Protein AF-A0A8J7WBC4-F1 (afdb_monomer_lite)

Secondary structure (DSSP, 8-state):
-HHHHHHHTTTT-BHHHHHHH-SS---HHHHHHHHHHHHHTTSEEE-TTSBEEE---HHHHHHHHT-GGG---

Structure (mmCIF, N/CA/C/O backbone):
data_AF-A0A8J7WBC4-F1
#
_entry.id   AF-A0A8J7WBC4-F1
#
loop_
_atom_site.group_PDB
_atom_site.id
_atom_site.type_symbol
_atom_site.label_atom_id
_atom_site.label_alt_id
_atom_site.label_comp_id
_atom_site.label_asym_id
_atom_site.label_entity_id
_atom_site.label_seq_id
_atom_site.pdbx_PDB_ins_code
_atom_site.Cartn_x
_atom_site.Cartn_y
_atom_site.Cartn_z
_atom_site.occupancy
_atom_site.B_iso_or_equiv
_atom_site.auth_seq_id
_atom_site.auth_comp_id
_atom_site.auth_asym_id
_atom_site.auth_atom_id
_atom_site.pdbx_PDB_model_num
ATOM 1 N N . MET A 1 1 ? 6.138 5.759 5.990 1.00 87.25 1 MET A N 1
ATOM 2 C CA . MET A 1 1 ? 4.810 6.317 5.590 1.00 87.25 1 MET A CA 1
ATOM 3 C C . MET A 1 1 ? 3.847 5.172 5.242 1.00 87.25 1 MET A C 1
ATOM 5 O O . MET A 1 1 ? 4.261 4.029 5.339 1.00 87.25 1 MET A O 1
ATOM 9 N N . VAL A 1 2 ? 2.574 5.427 4.884 1.00 94.81 2 VAL A N 1
ATOM 10 C CA . VAL A 1 2 ? 1.590 4.353 4.561 1.00 94.81 2 VAL A CA 1
ATOM 11 C C . VAL A 1 2 ? 2.125 3.381 3.506 1.00 94.81 2 VAL A C 1
ATOM 13 O O . VAL A 1 2 ? 1.912 2.186 3.638 1.00 94.81 2 VAL A O 1
ATOM 16 N N . GLU A 1 3 ? 2.833 3.894 2.495 1.00 95.50 3 GLU A N 1
ATOM 17 C CA . GLU A 1 3 ? 3.437 3.094 1.422 1.00 95.50 3 GLU A CA 1
ATOM 18 C C . GLU A 1 3 ? 4.403 2.027 1.966 1.00 95.50 3 GLU A C 1
ATOM 20 O O . GLU A 1 3 ? 4.168 0.841 1.766 1.00 95.50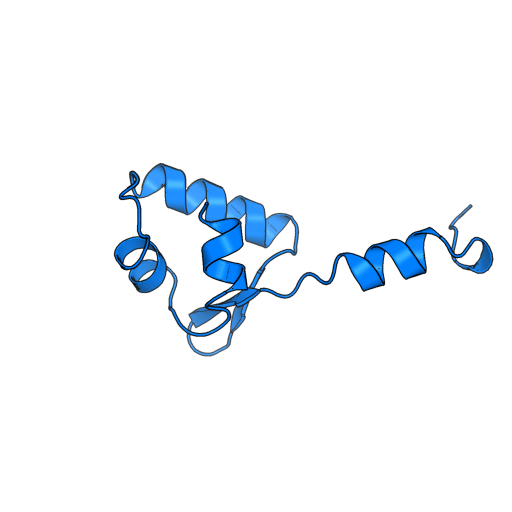 3 GLU A O 1
ATOM 25 N N . GLU A 1 4 ? 5.414 2.442 2.734 1.00 96.00 4 GLU A N 1
ATOM 26 C CA . GLU A 1 4 ? 6.380 1.542 3.391 1.00 96.00 4 GLU A CA 1
ATOM 27 C C . GLU A 1 4 ? 5.678 0.528 4.302 1.00 96.00 4 GLU A C 1
ATOM 29 O O . GLU A 1 4 ? 5.968 -0.661 4.250 1.00 96.00 4 GLU A O 1
ATOM 34 N N . PHE A 1 5 ? 4.686 0.979 5.079 1.00 97.19 5 PHE A N 1
ATOM 35 C CA . PHE A 1 5 ? 3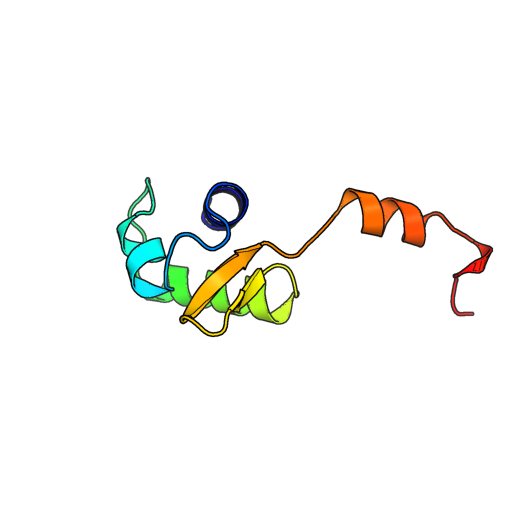.949 0.094 5.980 1.00 97.19 5 PHE A CA 1
ATOM 36 C C . PHE A 1 5 ? 3.177 -0.993 5.216 1.00 97.19 5 PHE A C 1
ATOM 38 O O . PHE A 1 5 ? 3.147 -2.144 5.636 1.00 97.19 5 PHE A O 1
ATOM 45 N N . VAL A 1 6 ? 2.556 -0.654 4.081 1.00 97.56 6 VAL A N 1
ATOM 46 C CA . VAL A 1 6 ? 1.880 -1.642 3.222 1.00 97.56 6 VAL A CA 1
ATOM 47 C C . VAL A 1 6 ? 2.887 -2.597 2.579 1.00 97.56 6 VAL A C 1
ATOM 49 O O . VAL A 1 6 ? 2.579 -3.773 2.406 1.00 97.56 6 VAL A O 1
ATOM 52 N N . GLN A 1 7 ? 4.072 -2.107 2.214 1.00 97.12 7 GLN A N 1
ATOM 53 C CA . GLN A 1 7 ? 5.127 -2.928 1.629 1.00 97.12 7 GLN A CA 1
ATOM 54 C C . GLN A 1 7 ? 5.657 -3.971 2.625 1.00 97.12 7 GLN A C 1
ATOM 56 O O . GLN A 1 7 ? 5.815 -5.133 2.254 1.00 97.12 7 GLN A O 1
ATOM 61 N N . GLU A 1 8 ? 5.884 -3.574 3.878 1.00 97.75 8 GLU A N 1
ATOM 62 C CA . GLU A 1 8 ? 6.356 -4.455 4.956 1.00 97.75 8 GLU A CA 1
ATOM 63 C C . GLU A 1 8 ? 5.284 -5.455 5.414 1.00 97.75 8 GLU A C 1
ATOM 65 O O . GLU A 1 8 ? 5.604 -6.612 5.671 1.00 97.75 8 GLU A O 1
ATOM 70 N N . HIS A 1 9 ? 4.016 -5.032 5.455 1.00 97.69 9 HIS A N 1
ATOM 71 C CA . HIS A 1 9 ? 2.880 -5.820 5.955 1.00 97.69 9 HIS A CA 1
ATOM 72 C C . HIS A 1 9 ? 1.916 -6.264 4.841 1.00 97.69 9 HIS A C 1
ATOM 74 O O . HIS A 1 9 ? 0.687 -6.273 5.003 1.00 97.69 9 HIS A O 1
ATOM 80 N N . SER A 1 10 ? 2.465 -6.582 3.668 1.00 97.69 10 SER A N 1
ATOM 81 C CA . SER A 1 10 ? 1.686 -6.917 2.474 1.00 97.69 10 SER A CA 1
ATOM 82 C C . SER A 1 10 ? 0.766 -8.119 2.718 1.00 97.69 10 SER A C 1
ATOM 84 O O . SER A 1 10 ? 1.216 -9.210 3.059 1.00 97.69 10 SER A O 1
ATOM 86 N N . GLY A 1 11 ? -0.541 -7.925 2.530 1.00 97.69 11 GLY A N 1
ATOM 87 C CA . GLY A 1 11 ? -1.556 -8.968 2.694 1.00 97.69 11 GLY A CA 1
ATOM 88 C C . GLY A 1 11 ? -1.974 -9.249 4.141 1.00 97.69 11 GLY A C 1
ATOM 89 O O . GLY A 1 11 ? -2.880 -10.051 4.357 1.00 97.69 11 GLY A O 1
ATOM 90 N N . GLU A 1 12 ? -1.391 -8.572 5.134 1.00 98.25 12 GLU A N 1
ATOM 91 C CA . GLU A 1 12 ? -1.692 -8.827 6.551 1.00 98.25 12 GLU A CA 1
ATOM 92 C C . GLU A 1 12 ? -2.994 -8.168 7.019 1.00 98.25 12 GLU A C 1
ATOM 94 O O . GLU A 1 12 ? -3.680 -8.672 7.912 1.00 98.25 12 GLU A O 1
ATOM 99 N N . TYR A 1 13 ? -3.354 -7.026 6.427 1.00 98.06 13 TYR A N 1
ATOM 100 C CA . TYR A 1 13 ? -4.429 -6.186 6.941 1.00 98.06 13 TYR A CA 1
ATOM 101 C C . TYR A 1 13 ? -5.480 -5.841 5.894 1.00 98.06 13 TYR A C 1
ATOM 103 O O . TYR A 1 13 ? -5.187 -5.373 4.794 1.00 98.06 13 TYR A O 1
ATOM 111 N N . ARG A 1 14 ? -6.747 -5.899 6.314 1.00 97.50 14 ARG A N 1
ATOM 112 C CA . ARG A 1 14 ? -7.846 -5.204 5.630 1.00 97.50 14 ARG A CA 1
ATOM 113 C C . ARG A 1 14 ? -7.697 -3.689 5.752 1.00 97.50 14 ARG A C 1
ATOM 115 O O . ARG A 1 14 ? -7.205 -3.190 6.762 1.00 97.50 14 ARG A O 1
ATOM 122 N N . ARG A 1 15 ? -8.256 -2.932 4.799 1.00 94.75 15 ARG A N 1
ATOM 123 C CA . ARG A 1 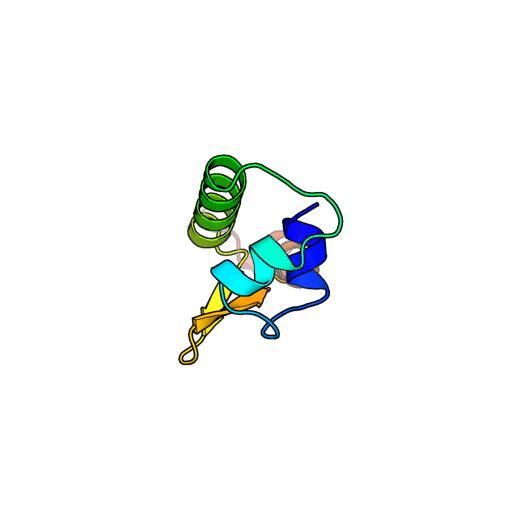15 ? -8.155 -1.453 4.728 1.00 94.75 15 ARG A CA 1
ATOM 124 C C . ARG A 1 15 ? -8.357 -0.713 6.059 1.00 94.75 15 ARG A C 1
ATOM 126 O O . ARG A 1 15 ? -7.597 0.197 6.362 1.00 94.75 15 ARG A O 1
ATOM 133 N N . ARG A 1 16 ? -9.376 -1.052 6.856 1.00 95.38 16 ARG A N 1
ATOM 134 C CA . ARG A 1 16 ? -9.616 -0.367 8.144 1.00 95.38 16 ARG A CA 1
ATOM 135 C C . ARG A 1 16 ? -8.630 -0.804 9.232 1.00 95.38 16 ARG A C 1
ATOM 137 O O . ARG A 1 16 ? -8.217 0.035 10.023 1.00 95.38 16 ARG A O 1
ATOM 144 N N . ALA A 1 17 ? -8.264 -2.085 9.259 1.00 97.25 17 ALA A N 1
ATOM 145 C CA . ALA A 1 17 ? -7.281 -2.604 10.206 1.00 97.25 17 ALA A CA 1
ATOM 146 C C . ALA A 1 17 ? -5.908 -1.971 9.955 1.00 97.25 17 ALA A C 1
ATOM 148 O O . ALA A 1 17 ? -5.292 -1.496 10.898 1.00 97.25 17 ALA A O 1
ATOM 149 N N . LEU A 1 18 ? -5.508 -1.841 8.686 1.00 97.31 18 LEU A N 1
ATOM 150 C CA . LEU A 1 18 ? -4.252 -1.203 8.300 1.00 97.31 18 LEU A CA 1
ATOM 151 C C . LEU A 1 18 ? -4.163 0.233 8.830 1.00 97.31 18 LEU A C 1
ATOM 153 O O . LEU A 1 18 ? -3.190 0.572 9.490 1.00 97.31 18 LEU A O 1
ATOM 157 N N . TRP A 1 19 ? -5.208 1.048 8.631 1.00 97.19 19 TRP A N 1
ATOM 158 C CA . TRP A 1 19 ? -5.269 2.413 9.177 1.00 97.19 19 TRP A CA 1
ATOM 159 C C . TRP A 1 19 ? -5.094 2.452 10.700 1.00 97.19 19 TRP A C 1
ATOM 161 O O . TRP A 1 19 ? -4.359 3.290 11.224 1.00 97.19 19 TRP A O 1
ATOM 171 N N . SER A 1 20 ? -5.754 1.539 11.415 1.00 96.06 20 SER A N 1
ATOM 172 C CA . SER A 1 20 ? -5.640 1.445 12.870 1.00 96.06 20 SER A CA 1
ATOM 173 C C . SER A 1 20 ? -4.252 0.987 13.330 1.00 96.06 20 SER A C 1
ATOM 175 O O . SER A 1 20 ? -3.833 1.398 14.412 1.00 96.06 20 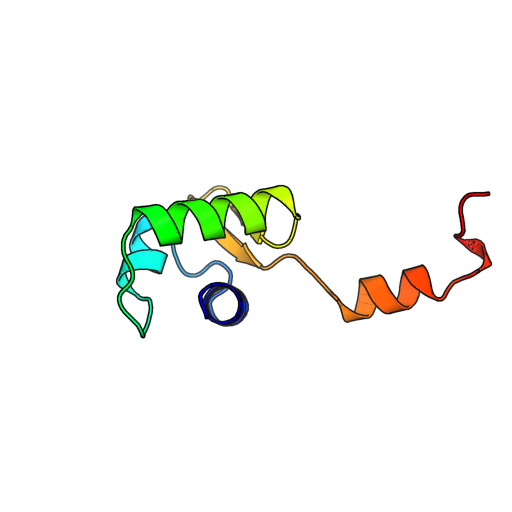SER A O 1
ATOM 177 N N . SER A 1 21 ? -3.545 0.192 12.526 1.00 96.31 21 SER A N 1
ATOM 178 C CA . SER A 1 21 ? -2.208 -0.337 12.824 1.00 96.31 21 SER A CA 1
ATOM 179 C C . SER A 1 21 ? -1.062 0.613 12.463 1.00 96.31 21 SER A C 1
ATOM 181 O O . SER A 1 21 ? 0.073 0.347 12.849 1.00 96.31 21 SER A O 1
ATOM 183 N N . LEU A 1 22 ? -1.327 1.722 11.760 1.00 95.69 22 LEU A N 1
ATOM 184 C CA . LEU A 1 22 ? -0.280 2.676 11.386 1.00 95.69 22 LEU A CA 1
ATOM 185 C C . LEU A 1 22 ? 0.465 3.210 12.631 1.00 95.69 22 LEU A C 1
ATOM 187 O O . LEU A 1 22 ? -0.200 3.664 13.572 1.00 95.69 22 LEU A O 1
ATOM 191 N N . PRO A 1 23 ? 1.817 3.245 12.621 1.00 90.50 23 PRO A N 1
ATOM 192 C CA . PRO A 1 23 ? 2.619 3.743 13.744 1.00 90.50 23 PRO A CA 1
ATOM 193 C C . PRO A 1 23 ? 2.312 5.202 14.094 1.00 90.50 23 PRO A C 1
ATOM 195 O O . PRO A 1 23 ? 2.261 5.583 15.261 1.00 90.50 23 PRO A O 1
ATOM 198 N N . LEU A 1 24 ? 2.067 6.018 13.065 1.00 89.88 24 LEU A N 1
ATOM 199 C CA . LEU A 1 24 ? 1.648 7.406 13.200 1.00 89.88 24 LEU A CA 1
ATOM 200 C C . LEU A 1 24 ? 0.165 7.518 12.865 1.00 89.88 24 LEU A C 1
ATOM 202 O O . LEU A 1 24 ? -0.268 7.195 11.755 1.00 89.88 24 LEU A O 1
ATOM 206 N N . LYS A 1 25 ? -0.617 8.010 13.827 1.00 88.94 25 LYS A N 1
ATOM 207 C CA . LYS A 1 25 ? -2.044 8.245 1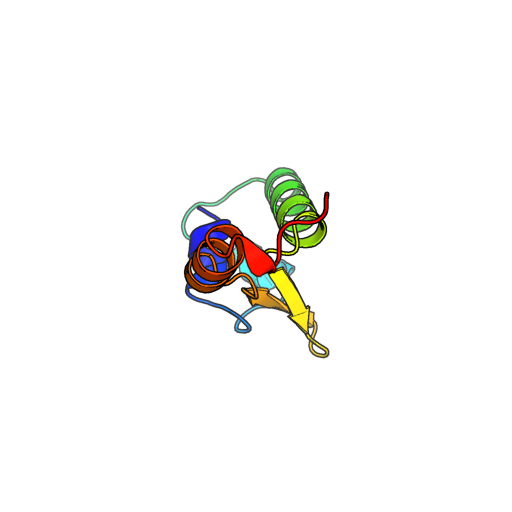3.623 1.00 88.94 25 LYS A CA 1
ATOM 208 C C . LYS A 1 25 ? -2.243 9.389 12.637 1.00 88.94 25 LYS A C 1
ATOM 210 O O . LYS A 1 25 ? -1.741 10.491 12.830 1.00 88.94 25 LYS A O 1
ATOM 215 N N . MET A 1 26 ? -3.024 9.118 11.597 1.00 93.06 26 MET A N 1
ATOM 216 C CA . MET A 1 26 ? -3.451 10.105 10.611 1.00 93.06 26 MET A CA 1
ATOM 217 C C . MET A 1 26 ? -4.968 10.138 10.501 1.00 93.06 26 MET A C 1
ATOM 219 O O . MET A 1 26 ? -5.653 9.149 10.786 1.00 93.06 26 MET A O 1
ATOM 223 N N . MET A 1 27 ? -5.494 11.271 10.040 1.00 96.06 27 MET A N 1
ATOM 224 C CA . MET A 1 27 ? -6.913 11.397 9.730 1.00 96.06 27 MET A CA 1
ATOM 225 C C . MET A 1 27 ? -7.327 10.358 8.688 1.00 96.06 27 MET A C 1
ATOM 227 O O . MET A 1 27 ? -6.633 10.130 7.695 1.00 96.06 27 MET A O 1
ATOM 231 N N . TYR A 1 28 ? -8.496 9.755 8.895 1.00 96.00 28 TYR A N 1
ATOM 232 C CA . TYR A 1 28 ? -8.991 8.690 8.027 1.00 96.00 28 TYR A CA 1
ATOM 233 C C . TYR A 1 28 ? -9.166 9.135 6.566 1.00 96.00 28 TYR A C 1
ATOM 235 O O . TYR A 1 28 ? -8.915 8.355 5.653 1.00 96.00 28 TYR A O 1
ATOM 243 N N . GLN A 1 29 ? -9.541 10.396 6.331 1.00 96.56 29 GLN A N 1
ATOM 244 C CA . GLN A 1 29 ? -9.705 10.930 4.972 1.00 96.56 29 GLN A CA 1
ATOM 245 C C . GLN A 1 29 ? -8.375 10.994 4.215 1.00 96.56 29 GLN A C 1
ATOM 247 O O . GLN A 1 29 ? -8.303 10.585 3.060 1.00 96.56 29 GLN A O 1
ATOM 252 N N . THR A 1 30 ? -7.303 11.424 4.885 1.00 96.31 30 THR A N 1
ATOM 253 C CA . THR A 1 30 ? -5.950 11.425 4.314 1.00 96.31 30 THR A CA 1
ATOM 254 C C . THR A 1 30 ? -5.494 10.005 4.001 1.00 96.31 30 THR A C 1
ATOM 256 O O . THR A 1 30 ? -4.996 9.745 2.912 1.00 96.31 30 THR A O 1
ATOM 259 N N . TYR A 1 31 ? -5.731 9.067 4.921 1.00 96.88 31 TYR A N 1
ATOM 260 C CA . TYR A 1 31 ? -5.458 7.652 4.682 1.00 96.88 31 TYR A CA 1
ATOM 261 C C . TYR A 1 31 ? -6.199 7.116 3.447 1.00 96.88 31 TYR A C 1
ATOM 263 O O . TYR A 1 31 ? -5.594 6.447 2.611 1.00 96.88 31 TYR A O 1
ATOM 271 N N . LYS A 1 32 ? -7.492 7.436 3.304 1.00 97.31 32 LYS A N 1
ATOM 272 C CA . LYS A 1 32 ? -8.308 7.007 2.160 1.00 97.31 32 LYS A CA 1
ATOM 273 C C . LYS A 1 32 ? -7.738 7.523 0.838 1.00 97.31 32 LYS A C 1
ATOM 275 O O . LYS A 1 32 ? -7.583 6.722 -0.076 1.00 97.31 32 LYS A O 1
ATOM 280 N N . ALA A 1 33 ? -7.357 8.801 0.782 1.00 97.88 33 ALA A N 1
ATOM 281 C CA . ALA A 1 33 ? -6.739 9.399 -0.400 1.00 97.88 33 ALA A CA 1
ATOM 282 C C . ALA A 1 33 ? -5.414 8.712 -0.775 1.00 97.88 33 ALA A C 1
ATOM 284 O O . ALA A 1 33 ? -5.163 8.452 -1.948 1.00 97.88 33 ALA A O 1
ATOM 285 N N . VAL A 1 34 ? -4.586 8.356 0.215 1.00 97.12 34 VAL A N 1
ATOM 286 C CA . VAL A 1 34 ? -3.338 7.616 -0.034 1.00 97.12 34 VAL A CA 1
ATOM 287 C C . VAL A 1 34 ? -3.618 6.211 -0.572 1.00 97.12 34 VAL A C 1
ATOM 289 O O . VAL A 1 34 ? -2.988 5.797 -1.538 1.00 97.12 34 VAL A O 1
ATOM 292 N N . ILE A 1 35 ? -4.573 5.479 0.009 1.00 97.56 35 ILE A N 1
ATOM 293 C CA . ILE A 1 35 ? -4.949 4.143 -0.481 1.00 97.56 35 ILE A CA 1
ATOM 294 C C . ILE A 1 35 ? -5.517 4.200 -1.902 1.00 97.56 35 ILE A C 1
ATOM 296 O O . ILE A 1 35 ? -5.169 3.349 -2.715 1.00 97.56 35 ILE A O 1
ATOM 300 N N . GLU A 1 36 ? -6.366 5.181 -2.213 1.00 98.31 36 GLU A N 1
ATOM 301 C CA . GLU A 1 36 ? -6.900 5.373 -3.569 1.00 98.31 36 GLU A CA 1
ATOM 302 C C . GLU A 1 36 ? -5.775 5.651 -4.568 1.00 98.31 36 GLU A C 1
ATOM 304 O O . GLU A 1 36 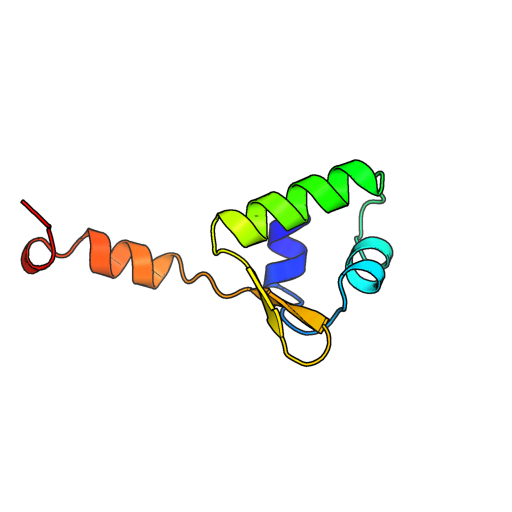? -5.672 4.943 -5.565 1.00 98.31 36 GLU A O 1
ATOM 309 N N . TYR A 1 37 ? -4.851 6.557 -4.243 1.00 98.12 37 TYR A N 1
ATOM 310 C CA . TYR A 1 37 ? -3.678 6.814 -5.078 1.00 98.12 37 TYR A CA 1
ATOM 311 C C . TYR A 1 37 ? -2.820 5.557 -5.314 1.00 98.12 37 TYR A C 1
ATOM 313 O O . TYR A 1 37 ? -2.380 5.292 -6.435 1.00 98.12 37 TYR A O 1
ATOM 321 N N . LEU A 1 38 ? -2.570 4.758 -4.274 1.00 97.88 38 LEU A N 1
ATOM 322 C CA . LEU A 1 38 ? -1.773 3.534 -4.400 1.00 97.88 38 LEU A CA 1
ATOM 323 C C . LEU A 1 38 ? -2.480 2.462 -5.249 1.00 97.88 38 LEU A C 1
ATOM 325 O O . LEU A 1 38 ? -1.807 1.718 -5.962 1.00 97.88 38 LEU A O 1
ATOM 329 N N . LEU A 1 39 ? -3.813 2.382 -5.190 1.00 98.12 39 LEU A N 1
ATOM 330 C CA . LEU A 1 39 ? -4.604 1.494 -6.048 1.00 98.12 39 LEU A CA 1
ATOM 331 C C . LEU A 1 39 ? -4.565 1.958 -7.506 1.00 98.12 39 LEU A C 1
ATOM 333 O O . LEU A 1 39 ? -4.280 1.162 -8.396 1.00 98.12 39 LEU A O 1
ATOM 337 N N . GLU A 1 40 ? -4.814 3.245 -7.750 1.00 98.25 40 GLU A N 1
ATOM 338 C CA . GLU A 1 40 ? -4.840 3.831 -9.095 1.00 98.25 40 GLU A CA 1
ATOM 339 C C . GLU A 1 40 ? -3.474 3.772 -9.783 1.00 98.25 40 GLU A C 1
ATOM 341 O O . GLU A 1 40 ? -3.388 3.510 -10.981 1.00 98.25 40 GLU A O 1
ATOM 346 N N . SER A 1 41 ? -2.391 3.952 -9.024 1.00 97.31 41 SER A N 1
ATOM 347 C CA . SER A 1 41 ? -1.020 3.807 -9.529 1.00 97.31 41 SER A CA 1
ATOM 348 C C . SER A 1 41 ? -0.578 2.351 -9.721 1.00 97.31 41 SER A C 1
ATOM 350 O O . SER A 1 41 ? 0.542 2.114 -10.172 1.00 97.31 41 SER A O 1
ATOM 352 N N . GLY A 1 42 ? -1.419 1.370 -9.375 1.00 97.25 42 GLY A N 1
ATOM 353 C CA . GLY A 1 42 ? -1.095 -0.053 -9.482 1.00 97.25 42 GLY A CA 1
ATOM 354 C C . GLY A 1 42 ? -0.011 -0.514 -8.506 1.00 97.25 42 GLY A C 1
ATOM 355 O O . GLY A 1 42 ? 0.590 -1.568 -8.711 1.00 97.25 42 GLY A O 1
ATOM 356 N N . LYS A 1 43 ? 0.261 0.263 -7.448 1.00 97.81 43 LYS A N 1
ATOM 357 C CA . LYS A 1 43 ? 1.243 -0.104 -6.421 1.00 97.81 43 LYS A CA 1
ATOM 358 C C . LYS A 1 43 ? 0.734 -1.191 -5.484 1.00 97.81 43 LYS A C 1
ATOM 360 O O . LYS A 1 43 ? 1.501 -2.047 -5.036 1.00 97.81 43 LYS A O 1
ATOM 365 N N . ILE A 1 44 ? -0.566 -1.154 -5.203 1.00 98.44 44 ILE A N 1
ATOM 366 C CA . ILE A 1 44 ? -1.247 -2.103 -4.324 1.00 98.44 44 ILE A CA 1
ATOM 367 C C . ILE A 1 44 ? -2.461 -2.715 -5.024 1.00 98.44 44 ILE A C 1
ATOM 369 O O . ILE A 1 44 ? -3.031 -2.128 -5.941 1.00 98.44 44 ILE A O 1
ATOM 373 N N . ALA A 1 45 ? -2.894 -3.872 -4.537 1.00 98.31 45 ALA A N 1
ATOM 374 C CA . ALA A 1 45 ? -4.162 -4.502 -4.884 1.00 98.31 45 ALA A CA 1
ATOM 375 C C . ALA A 1 45 ? -4.905 -4.941 -3.617 1.00 98.31 45 ALA A C 1
ATOM 377 O O . ALA A 1 45 ? -4.329 -4.997 -2.529 1.00 98.31 45 ALA A O 1
ATOM 378 N N . ILE A 1 46 ? -6.196 -5.248 -3.760 1.00 98.06 46 ILE A N 1
ATOM 379 C CA . ILE A 1 46 ? -7.003 -5.843 -2.693 1.00 98.06 46 ILE A CA 1
ATOM 380 C C . ILE A 1 46 ? -7.243 -7.311 -3.035 1.00 98.06 46 ILE A C 1
ATOM 382 O O . ILE A 1 46 ? -7.760 -7.608 -4.112 1.00 98.06 46 ILE A O 1
ATOM 386 N N . ASP A 1 47 ? -6.864 -8.219 -2.137 1.00 97.19 47 ASP A N 1
ATOM 387 C CA . ASP A 1 47 ? -7.093 -9.651 -2.332 1.00 97.19 47 ASP A CA 1
ATOM 388 C C . ASP A 1 47 ? -8.576 -10.038 -2.144 1.00 97.19 47 ASP A C 1
ATOM 390 O O . ASP A 1 47 ? -9.423 -9.235 -1.740 1.00 97.19 47 ASP A O 1
ATOM 394 N N . ALA A 1 48 ? -8.898 -11.310 -2.397 1.00 97.38 48 ALA A N 1
ATOM 395 C CA . ALA A 1 48 ? -10.254 -11.838 -2.228 1.00 97.38 48 ALA A CA 1
ATOM 396 C C . ALA A 1 48 ? -10.783 -11.749 -0.779 1.00 97.38 48 ALA A C 1
ATOM 398 O O . ALA A 1 48 ? -11.994 -11.733 -0.562 1.00 97.38 48 ALA A O 1
ATOM 399 N N . ASN A 1 49 ? -9.895 -11.664 0.215 1.00 96.50 49 ASN A N 1
ATOM 400 C CA . ASN A 1 49 ? -10.232 -11.547 1.634 1.00 96.50 49 ASN A CA 1
ATOM 401 C C . ASN A 1 49 ? -10.358 -10.085 2.101 1.00 96.50 49 ASN A C 1
ATOM 403 O O . ASN A 1 49 ? -10.721 -9.835 3.261 1.00 96.50 49 ASN A O 1
ATOM 407 N N . GLY A 1 50 ? -10.092 -9.124 1.213 1.00 96.00 50 GLY A N 1
ATOM 408 C CA . GLY A 1 50 ? -10.126 -7.691 1.476 1.00 96.00 50 GLY A CA 1
ATOM 409 C C . GLY A 1 50 ? -8.826 -7.116 2.044 1.00 96.00 50 GLY A C 1
ATOM 410 O O . GLY A 1 50 ? -8.849 -5.971 2.517 1.00 96.00 50 GLY A O 1
ATOM 411 N N . ASN A 1 51 ? -7.733 -7.882 2.043 1.00 98.19 51 ASN A N 1
ATOM 412 C CA . ASN A 1 51 ? -6.426 -7.449 2.522 1.00 98.19 51 ASN A CA 1
ATOM 413 C C . ASN A 1 51 ? -5.711 -6.595 1.477 1.00 98.19 51 ASN A C 1
ATOM 415 O O . ASN A 1 51 ? -5.871 -6.795 0.275 1.00 98.19 51 ASN A O 1
ATOM 419 N N . VAL A 1 52 ? -4.935 -5.626 1.953 1.00 98.31 52 VAL A N 1
ATOM 420 C CA . VAL A 1 52 ? -4.145 -4.728 1.115 1.00 98.31 52 VAL A CA 1
ATOM 421 C C . VAL A 1 52 ? -2.792 -5.372 0.832 1.00 98.31 52 VAL A C 1
ATOM 423 O O . VAL A 1 52 ? -2.026 -5.612 1.761 1.00 98.31 52 VAL A O 1
ATOM 426 N N . CYS A 1 53 ? -2.492 -5.624 -0.440 1.00 98.50 53 CYS A N 1
ATOM 427 C CA . CYS A 1 53 ? -1.268 -6.287 -0.882 1.00 98.50 53 CYS A CA 1
ATOM 428 C C . CYS A 1 53 ? -0.411 -5.334 -1.712 1.00 98.50 53 CYS A C 1
ATOM 430 O O . CYS A 1 53 ? -0.900 -4.743 -2.674 1.00 98.50 53 CYS A O 1
ATOM 432 N N . TRP A 1 54 ? 0.872 -5.225 -1.384 1.00 98.38 54 TRP A N 1
ATOM 433 C CA . TRP A 1 54 ? 1.875 -4.598 -2.236 1.00 98.38 54 TRP A CA 1
ATOM 434 C C . TRP A 1 54 ? 2.175 -5.490 -3.443 1.00 98.38 54 TRP A C 1
ATOM 436 O O . TRP A 1 54 ? 2.495 -6.666 -3.273 1.00 98.38 54 TRP A O 1
ATOM 446 N N . ILE A 1 55 ? 2.072 -4.940 -4.654 1.00 97.81 55 ILE A N 1
ATOM 447 C CA . ILE A 1 55 ? 2.254 -5.698 -5.907 1.00 97.81 55 ILE A CA 1
ATOM 448 C C . ILE A 1 55 ? 3.284 -5.074 -6.855 1.00 97.81 55 ILE A C 1
ATOM 450 O O . ILE A 1 55 ? 3.543 -5.614 -7.929 1.00 97.81 55 ILE A O 1
ATOM 454 N N . PHE A 1 56 ? 3.875 -3.941 -6.478 1.00 97.50 56 PHE A N 1
ATOM 455 C CA . PHE A 1 56 ? 4.802 -3.217 -7.338 1.00 97.50 56 PHE A CA 1
ATOM 456 C C . PHE A 1 56 ? 6.255 -3.631 -7.121 1.00 97.50 56 PHE A C 1
ATOM 458 O O . PHE A 1 56 ? 6.798 -3.532 -6.023 1.00 97.50 56 PHE A O 1
ATOM 465 N N . ASP A 1 57 ? 6.891 -4.057 -8.209 1.00 96.00 57 ASP A N 1
ATOM 466 C CA . ASP A 1 57 ? 8.291 -4.477 -8.257 1.00 96.00 57 ASP A CA 1
ATOM 467 C C . ASP A 1 57 ? 9.117 -3.417 -9.017 1.00 96.00 57 ASP A C 1
ATOM 469 O O . ASP A 1 57 ? 9.193 -3.451 -10.253 1.00 96.00 57 ASP A O 1
ATOM 473 N N . PRO A 1 58 ? 9.711 -2.433 -8.312 1.00 94.06 58 PRO A N 1
ATOM 474 C CA . PRO A 1 58 ? 10.439 -1.344 -8.955 1.00 94.06 58 PRO A CA 1
ATOM 475 C C . PRO A 1 58 ? 11.700 -1.824 -9.682 1.00 94.06 58 PRO A C 1
ATOM 477 O O . PRO A 1 58 ? 12.089 -1.216 -10.680 1.00 94.06 58 PRO A O 1
ATOM 480 N N . ASP A 1 59 ? 12.338 -2.902 -9.220 1.00 96.38 59 ASP A N 1
ATOM 481 C CA . ASP A 1 59 ? 13.536 -3.456 -9.855 1.00 96.38 59 ASP A CA 1
ATOM 482 C C . ASP A 1 59 ? 13.206 -4.080 -11.205 1.00 96.38 59 ASP A C 1
ATOM 484 O O . ASP A 1 59 ? 13.868 -3.801 -12.209 1.00 96.38 59 ASP A O 1
ATOM 488 N N . ARG A 1 60 ? 12.124 -4.855 -11.265 1.00 95.38 60 ARG A N 1
ATOM 489 C CA . ARG A 1 60 ? 11.639 -5.441 -12.515 1.00 95.38 60 ARG A CA 1
ATOM 490 C C . ARG A 1 60 ? 11.158 -4.381 -13.500 1.00 95.38 60 ARG A C 1
ATOM 492 O O . ARG A 1 60 ? 11.433 -4.489 -14.694 1.00 95.38 60 ARG A O 1
ATOM 499 N N . VAL A 1 61 ? 10.493 -3.333 -13.018 1.00 94.38 61 VAL A N 1
ATOM 500 C CA . VAL A 1 61 ? 10.098 -2.191 -13.857 1.00 94.38 61 VAL A CA 1
ATOM 501 C C . VAL A 1 61 ? 11.327 -1.508 -14.453 1.00 94.38 61 VAL A C 1
ATOM 503 O O . VAL A 1 61 ? 11.387 -1.320 -15.668 1.00 94.38 61 VAL A O 1
ATOM 506 N N . ARG A 1 62 ? 12.346 -1.207 -13.636 1.00 95.81 62 ARG A N 1
ATOM 507 C CA . ARG A 1 62 ? 13.620 -0.648 -14.120 1.00 95.81 62 ARG A CA 1
ATOM 508 C C . ARG A 1 62 ? 14.280 -1.549 -15.161 1.00 95.81 62 ARG A C 1
ATOM 510 O O . ARG A 1 62 ? 14.726 -1.051 -16.192 1.00 95.81 62 ARG A O 1
ATOM 517 N N . HIS A 1 63 ? 14.300 -2.859 -14.916 1.00 95.69 63 HIS A N 1
ATOM 518 C CA . HIS A 1 63 ? 14.858 -3.838 -15.843 1.00 95.69 63 HIS A CA 1
ATOM 519 C C . HIS A 1 63 ? 14.181 -3.781 -17.220 1.00 95.69 63 HIS A C 1
ATOM 521 O O . HIS A 1 63 ? 14.872 -3.718 -18.234 1.00 95.69 63 HIS A O 1
ATOM 527 N N . TYR A 1 64 ? 12.845 -3.753 -17.276 1.00 94.38 64 TYR A N 1
ATOM 528 C CA . TYR A 1 64 ? 12.126 -3.704 -18.553 1.00 94.38 64 TYR A CA 1
ATOM 529 C C . TYR A 1 64 ? 12.176 -2.332 -19.234 1.00 94.38 64 TYR A C 1
ATOM 531 O O . TYR A 1 64 ? 12.228 -2.281 -20.457 1.00 94.38 64 TYR A O 1
ATOM 539 N N . ILE A 1 65 ? 12.224 -1.227 -18.484 1.00 94.00 65 ILE A N 1
ATOM 540 C CA . ILE A 1 65 ? 12.401 0.119 -19.061 1.00 94.00 65 ILE A CA 1
ATOM 541 C C . ILE A 1 65 ? 13.766 0.257 -19.750 1.00 94.00 65 ILE A C 1
ATOM 543 O O . ILE A 1 65 ? 13.871 0.922 -20.781 1.00 94.00 65 ILE A O 1
ATOM 547 N N . ALA A 1 66 ? 14.810 -0.369 -19.199 1.00 94.69 66 ALA A N 1
ATOM 548 C CA . ALA A 1 66 ? 16.158 -0.336 -19.764 1.00 94.69 66 ALA A CA 1
ATOM 549 C C . ALA A 1 66 ? 16.305 -1.157 -21.061 1.00 94.69 66 ALA A C 1
ATOM 551 O O . ALA A 1 66 ? 17.310 -1.028 -21.759 1.00 94.69 66 ALA A O 1
ATOM 552 N N . ARG A 1 67 ? 15.321 -1.999 -21.397 1.00 95.69 67 ARG A N 1
ATOM 553 C CA . ARG A 1 67 ? 15.338 -2.829 -22.602 1.00 95.69 67 ARG A CA 1
ATOM 554 C C . ARG A 1 67 ? 14.871 -2.045 -23.821 1.00 95.69 67 ARG A C 1
ATOM 556 O O . ARG A 1 67 ? 13.681 -1.810 -24.018 1.00 95.69 67 ARG A O 1
ATOM 563 N N . GLU A 1 68 ? 15.823 -1.672 -24.670 1.00 93.75 68 GLU A N 1
ATOM 564 C CA . GLU A 1 68 ? 15.538 -0.928 -25.901 1.00 93.75 68 GLU A CA 1
ATOM 565 C C . GLU A 1 68 ? 14.649 -1.700 -26.881 1.00 93.75 68 GLU A C 1
ATOM 567 O O . GLU A 1 68 ? 13.855 -1.090 -27.595 1.00 93.75 68 GLU A O 1
ATOM 572 N N . ASP A 1 69 ? 14.738 -3.031 -26.883 1.00 95.19 69 ASP A N 1
ATOM 573 C CA . ASP A 1 69 ? 13.955 -3.912 -27.750 1.00 95.19 69 ASP A CA 1
ATOM 574 C C . ASP A 1 69 ? 12.458 -3.951 -27.398 1.00 95.19 69 ASP A C 1
ATOM 576 O O . ASP A 1 69 ? 11.644 -4.347 -28.229 1.00 95.19 69 ASP A O 1
ATOM 580 N N . LEU A 1 70 ? 12.085 -3.498 -26.196 1.00 93.50 70 LEU A N 1
ATOM 581 C CA . LEU A 1 70 ? 10.698 -3.407 -25.732 1.00 93.50 70 LEU A CA 1
ATOM 582 C C . LEU A 1 70 ? 10.101 -1.997 -25.876 1.00 93.50 70 LEU A C 1
ATOM 584 O O . LEU A 1 70 ? 8.940 -1.783 -25.520 1.00 93.50 70 LEU A O 1
ATOM 588 N N . ARG A 1 71 ? 10.867 -1.017 -26.376 1.00 89.31 71 ARG A N 1
ATOM 589 C CA . ARG A 1 71 ? 10.377 0.357 -26.551 1.00 89.31 71 ARG A CA 1
ATOM 590 C C . ARG A 1 71 ? 9.326 0.424 -27.657 1.00 89.31 71 ARG A C 1
ATOM 592 O O . ARG A 1 71 ? 9.607 0.113 -28.813 1.00 89.31 71 ARG A O 1
ATOM 599 N N . ILE A 1 72 ? 8.136 0.907 -27.306 1.00 86.12 72 ILE A N 1
ATOM 600 C CA . ILE A 1 72 ? 7.103 1.271 -28.280 1.00 86.12 72 ILE A CA 1
ATOM 601 C C . ILE A 1 72 ? 7.566 2.552 -28.986 1.00 86.12 72 ILE A C 1
ATOM 603 O O . ILE A 1 72 ? 7.956 3.513 -28.320 1.00 86.12 72 ILE A O 1
ATOM 607 N N . ARG A 1 73 ? 7.584 2.526 -30.321 1.00 73.19 73 ARG A N 1
ATOM 608 C CA . ARG A 1 73 ? 7.945 3.660 -31.182 1.00 73.19 73 ARG A CA 1
ATOM 609 C C . ARG A 1 73 ? 6.714 4.439 -31.612 1.00 73.19 73 ARG A C 1
ATOM 611 O O . ARG A 1 73 ? 5.669 3.785 -31.817 1.00 73.19 73 ARG A O 1
#

pLDDT: mean 95.69, std 3.72, range [73.19, 98.5]

Organism: NCBI:txid156457

Radius of gyration: 14.74 Å; chains: 1; bounding box: 26×23×45 Å

Foldseek 3Di:
DLLVLCAVCFQPDALVRSQVPDPDHDDVVVSVVVLVVCVVVVQWDQDPVRTIGGDDDVVVVVVQVPDPVNDDD

Sequence (73 aa):
MVEEFVQEHSGEYRRRALWSSLPLKMMYQTYKAVIEYLLESGKIAIDANGNVCWIFDPDRVRHYIAREDLRIR